Protein AF-A0A938LIU5-F1 (afdb_monomer_lite)

pLDDT: mean 85.68, std 10.62, range [51.41, 95.88]

Sequence (60 aa):
GTEHGSGLGVYRWVVEGTLSWFHQQRRLRTRYDRRDDIHESFTVIAACLICWRFLENSLC

Secondary structure (DSSP, 8-state):
----TT-HHHHHHHHHHHHHHHHHSHHHHS---S-HHHHHHHHHHHHHHHHHHHHHHH--

Structure (mmCIF, N/CA/C/O backbone):
data_AF-A0A938LIU5-F1
#
_entry.id   AF-A0A938LIU5-F1
#
loop_
_atom_site.group_PDB
_atom_site.id
_atom_site.type_symbol
_atom_site.label_atom_id
_atom_site.label_alt_id
_atom_site.label_comp_id
_atom_site.label_asym_id
_atom_site.label_entity_id
_atom_site.label_seq_id
_atom_site.pdbx_PDB_ins_code
_atom_site.Cartn_x
_atom_site.Cartn_y
_atom_site.Cartn_z
_atom_site.occupancy
_atom_site.B_iso_or_equiv
_atom_site.auth_seq_id
_atom_site.auth_comp_id
_atom_site.auth_asym_id
_atom_site.auth_atom_id
_atom_site.pdbx_PDB_model_num
ATOM 1 N N . GLY A 1 1 ? -16.574 21.844 8.655 1.00 57.75 1 GLY A N 1
ATOM 2 C CA . GLY A 1 1 ? -16.801 21.261 7.323 1.00 57.75 1 GLY A CA 1
ATOM 3 C C . GLY A 1 1 ? -18.163 20.623 7.342 1.00 57.75 1 GLY A C 1
ATOM 4 O O . GLY A 1 1 ? -18.462 19.936 8.306 1.00 57.75 1 GLY A O 1
ATOM 5 N N . THR A 1 2 ? -19.007 20.926 6.367 1.00 56.91 2 THR A N 1
ATOM 6 C CA . THR A 1 2 ? -20.357 20.365 6.264 1.00 56.91 2 THR A CA 1
ATOM 7 C C . THR A 1 2 ? -20.250 18.865 6.013 1.00 56.91 2 THR A C 1
ATOM 9 O O . THR A 1 2 ? -19.551 18.452 5.087 1.00 56.91 2 THR A O 1
ATOM 12 N N . GLU A 1 3 ? -20.893 18.044 6.842 1.00 64.38 3 GLU A N 1
ATOM 13 C CA . GLU A 1 3 ? -20.921 16.602 6.614 1.00 64.38 3 GLU A CA 1
ATOM 14 C C . GLU A 1 3 ? -21.644 16.316 5.300 1.00 64.38 3 GLU A C 1
ATOM 16 O O . GLU A 1 3 ? -22.797 16.693 5.086 1.00 64.38 3 GLU A O 1
ATOM 21 N N . HIS A 1 4 ? -20.940 15.656 4.387 1.00 64.81 4 HIS A N 1
ATOM 22 C CA . HIS A 1 4 ? -21.533 15.177 3.154 1.00 64.81 4 HIS A CA 1
ATOM 23 C C . HIS A 1 4 ? -22.428 13.994 3.550 1.00 64.81 4 HIS A C 1
ATOM 25 O O . HIS A 1 4 ? -21.922 12.886 3.724 1.00 64.81 4 HIS A O 1
ATOM 31 N N . GLY A 1 5 ? -23.735 14.229 3.740 1.00 70.19 5 GLY A N 1
ATOM 32 C CA . GLY A 1 5 ? -24.753 13.293 4.274 1.00 70.19 5 GLY A CA 1
ATOM 33 C C . GLY A 1 5 ? -24.919 11.938 3.560 1.00 70.19 5 GLY A C 1
ATOM 34 O O . GLY A 1 5 ? -25.850 11.194 3.829 1.00 70.19 5 GLY A O 1
ATOM 35 N N . SER A 1 6 ? -23.996 11.605 2.666 1.00 74.19 6 SER A N 1
ATOM 36 C CA . SER A 1 6 ? -23.770 10.310 2.023 1.00 74.19 6 SER A CA 1
ATOM 37 C C . SER A 1 6 ? -23.411 9.149 2.966 1.00 74.19 6 SER A C 1
ATOM 39 O O . SER A 1 6 ? -23.369 8.011 2.511 1.00 74.19 6 SER A O 1
ATOM 41 N N . GLY A 1 7 ? -23.057 9.404 4.234 1.00 70.31 7 GLY A N 1
ATOM 42 C CA . GLY A 1 7 ? -22.548 8.365 5.146 1.00 70.31 7 GLY A CA 1
ATOM 43 C C . GLY A 1 7 ? -21.166 7.802 4.764 1.00 70.31 7 GLY A C 1
ATOM 44 O O . GLY A 1 7 ? -20.661 6.900 5.431 1.00 70.31 7 GLY A O 1
ATOM 45 N N . LEU A 1 8 ? -20.514 8.357 3.730 1.00 68.19 8 LEU A N 1
ATOM 46 C CA . LEU A 1 8 ? -19.230 7.881 3.200 1.00 68.19 8 LEU A CA 1
ATOM 47 C C . LEU A 1 8 ? -18.112 7.855 4.245 1.00 68.19 8 LEU A C 1
ATOM 49 O O . LEU A 1 8 ? -17.227 7.016 4.135 1.00 68.19 8 LEU A O 1
ATOM 53 N N . GLY A 1 9 ? -18.149 8.720 5.264 1.00 72.38 9 GLY A N 1
ATOM 54 C CA . GLY A 1 9 ? -17.143 8.755 6.333 1.00 72.38 9 GLY A CA 1
ATOM 55 C C . GLY A 1 9 ? -16.988 7.426 7.084 1.00 72.38 9 GLY A C 1
ATOM 56 O O . GLY A 1 9 ? -15.872 7.063 7.445 1.00 72.38 9 GLY A O 1
ATOM 57 N N . VAL A 1 10 ? -18.076 6.658 7.234 1.00 74.50 10 VAL A N 1
ATOM 58 C CA . VAL A 1 10 ? -18.075 5.350 7.919 1.00 74.50 10 VAL A CA 1
ATOM 59 C C . VAL A 1 10 ? -17.348 4.275 7.106 1.00 74.50 10 VAL A C 1
ATOM 61 O O . VAL A 1 10 ? -16.771 3.360 7.682 1.00 74.50 10 VAL A O 1
ATOM 64 N N . TYR A 1 11 ? -17.327 4.391 5.777 1.00 79.38 11 TYR A N 1
ATOM 65 C CA . TYR A 1 11 ? -16.682 3.417 4.887 1.00 79.38 11 TYR A CA 1
ATOM 66 C C . TYR A 1 11 ? -15.334 3.909 4.343 1.00 79.38 11 TYR A C 1
ATOM 68 O O . TYR A 1 11 ? -14.493 3.105 3.939 1.00 79.38 11 TYR A O 1
ATOM 76 N N . ARG A 1 12 ? -15.090 5.227 4.365 1.00 83.75 12 ARG A N 1
ATOM 77 C CA . ARG A 1 12 ? -13.861 5.847 3.849 1.00 83.75 12 ARG A CA 1
ATOM 78 C C . ARG A 1 12 ? -12.622 5.363 4.577 1.00 83.75 12 ARG A C 1
ATOM 80 O O . ARG A 1 12 ? -11.614 5.138 3.920 1.00 83.75 12 ARG A O 1
ATOM 87 N N . TRP A 1 13 ? -12.703 5.165 5.895 1.00 87.50 13 TRP A N 1
ATOM 88 C CA . TRP A 1 13 ? -11.541 4.758 6.689 1.00 87.50 13 TRP A CA 1
ATOM 89 C C . TRP A 1 13 ? -10.965 3.409 6.226 1.00 87.50 13 TRP A C 1
ATOM 91 O O . TRP A 1 13 ? -9.750 3.232 6.248 1.00 87.50 13 TRP A O 1
ATOM 101 N N . VAL A 1 14 ? -11.806 2.486 5.737 1.00 86.12 14 VAL A N 1
ATOM 102 C CA . VAL A 1 14 ? -11.364 1.181 5.211 1.00 86.12 14 VAL A CA 1
ATOM 103 C C . VAL A 1 14 ? -10.557 1.367 3.924 1.00 86.12 14 VAL A C 1
ATOM 105 O O . VAL A 1 14 ? -9.474 0.798 3.759 1.00 86.12 14 VAL A O 1
ATOM 108 N N . VAL A 1 15 ? -11.066 2.203 3.016 1.00 87.50 15 VAL A N 1
ATOM 109 C CA . VAL A 1 15 ? -10.411 2.508 1.737 1.00 87.50 15 VAL A CA 1
ATOM 110 C C . VAL A 1 15 ? -9.115 3.286 1.967 1.00 87.50 15 VAL A C 1
ATOM 112 O O . VAL A 1 15 ? -8.070 2.915 1.439 1.00 87.50 15 VA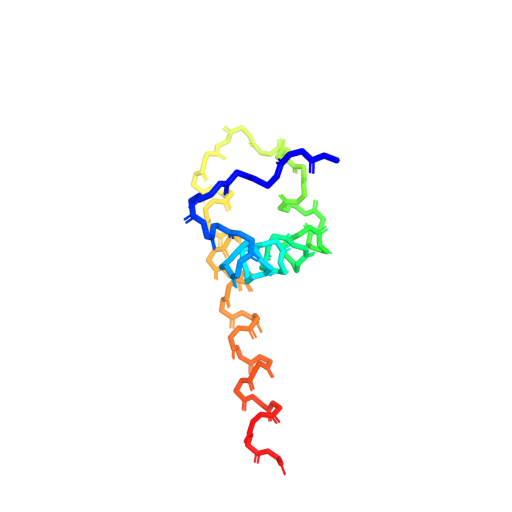L A O 1
ATOM 115 N N . GLU A 1 16 ? -9.150 4.327 2.798 1.00 90.12 16 GLU A N 1
ATOM 116 C CA . GLU A 1 16 ? -7.981 5.145 3.139 1.00 90.12 16 GLU A CA 1
ATOM 117 C C . GLU A 1 16 ? -6.903 4.337 3.876 1.00 90.12 16 GLU A C 1
ATOM 119 O O . GLU A 1 16 ? -5.710 4.522 3.617 1.00 90.12 16 GLU A O 1
ATOM 124 N N . GLY A 1 17 ? -7.296 3.396 4.740 1.00 89.19 17 GLY A N 1
ATOM 125 C CA . GLY A 1 17 ? -6.376 2.462 5.393 1.00 89.19 17 GLY A CA 1
ATOM 126 C C . GLY A 1 17 ? -5.681 1.542 4.388 1.00 89.19 17 GLY A C 1
ATOM 127 O O . GLY A 1 17 ? -4.455 1.423 4.396 1.00 89.19 17 GLY A O 1
ATOM 128 N N . THR A 1 18 ? -6.448 0.975 3.453 1.00 89.00 18 THR A N 1
ATOM 129 C CA . THR A 1 18 ? -5.910 0.119 2.384 1.00 89.00 18 THR A CA 1
ATOM 130 C C . THR A 1 18 ? -4.935 0.890 1.489 1.00 89.00 18 THR A C 1
ATOM 132 O O . THR A 1 18 ? -3.825 0.423 1.224 1.00 89.00 18 THR A O 1
ATOM 135 N N . LEU A 1 19 ? -5.295 2.114 1.087 1.00 88.81 19 LEU A N 1
ATOM 136 C CA . LEU A 1 19 ? -4.413 3.004 0.328 1.00 88.81 19 LEU A CA 1
ATOM 137 C C . LEU A 1 19 ? -3.139 3.339 1.112 1.00 88.81 19 LEU A C 1
ATOM 139 O O . LEU A 1 19 ? -2.046 3.317 0.549 1.00 88.81 19 LEU A O 1
ATOM 143 N N . SER A 1 20 ? -3.245 3.577 2.419 1.00 91.88 20 SER A N 1
ATOM 144 C CA . SER A 1 20 ? -2.085 3.836 3.280 1.00 91.88 20 SER A CA 1
ATOM 145 C C . SER A 1 20 ? -1.112 2.651 3.315 1.00 91.88 20 SER A C 1
ATOM 147 O O . SER A 1 20 ? 0.102 2.853 3.263 1.00 91.88 20 SER A O 1
ATOM 149 N N . TRP A 1 21 ? -1.604 1.407 3.336 1.00 92.12 21 TRP A N 1
ATOM 150 C CA . TRP A 1 21 ? -0.749 0.215 3.240 1.00 92.12 21 TRP A CA 1
ATOM 151 C C . TRP A 1 21 ? -0.093 0.066 1.867 1.00 92.12 21 TRP A C 1
ATOM 153 O O . TRP A 1 21 ? 1.096 -0.255 1.796 1.00 92.12 21 TRP A O 1
ATOM 163 N N . PHE A 1 22 ? -0.811 0.365 0.782 1.00 91.69 22 PHE A N 1
ATOM 164 C CA . PHE A 1 22 ? -0.211 0.392 -0.553 1.00 91.69 22 PHE A CA 1
ATOM 165 C C . PHE A 1 22 ? 0.853 1.483 -0.688 1.00 91.69 22 PHE A C 1
ATOM 167 O O . PHE A 1 22 ? 1.911 1.233 -1.260 1.00 91.69 22 PHE A O 1
ATOM 174 N N . HIS A 1 23 ? 0.651 2.661 -0.098 1.00 90.50 23 HIS A N 1
ATOM 175 C CA . HIS A 1 23 ? 1.640 3.740 -0.124 1.00 90.50 23 HIS A CA 1
ATOM 176 C C . HIS A 1 23 ? 2.927 3.424 0.654 1.00 90.50 23 HIS A C 1
ATOM 178 O O . HIS A 1 23 ? 3.973 3.999 0.341 1.00 90.50 23 HIS A O 1
ATOM 184 N N . GLN A 1 24 ? 2.897 2.488 1.610 1.00 88.81 24 GLN A N 1
ATOM 185 C CA . GLN A 1 24 ? 4.120 1.966 2.236 1.00 88.81 24 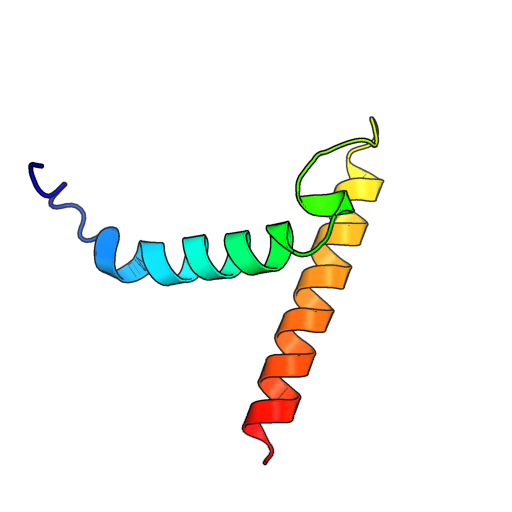GLN A CA 1
ATOM 186 C C . GLN A 1 24 ? 4.962 1.121 1.262 1.00 88.81 24 GLN A C 1
ATOM 188 O O . GLN A 1 24 ? 6.171 0.975 1.452 1.00 88.81 24 GLN A O 1
ATOM 193 N N . GLN A 1 25 ? 4.370 0.616 0.175 1.00 86.50 25 GLN A N 1
ATOM 194 C CA . GLN A 1 25 ? 5.092 -0.039 -0.911 1.00 86.50 25 GLN A CA 1
ATOM 195 C C . GLN A 1 25 ? 5.577 1.017 -1.912 1.00 86.50 25 GLN A C 1
ATOM 197 O O . GLN A 1 25 ? 4.812 1.559 -2.710 1.00 86.50 25 GLN A O 1
ATOM 202 N N . ARG A 1 26 ? 6.884 1.307 -1.902 1.00 83.06 26 ARG A N 1
ATOM 203 C CA . ARG A 1 26 ? 7.507 2.398 -2.687 1.00 83.06 26 ARG A CA 1
ATOM 204 C C . ARG A 1 26 ? 7.106 2.433 -4.172 1.00 83.06 26 ARG A C 1
ATOM 206 O O . ARG A 1 26 ? 6.943 3.518 -4.719 1.00 83.06 26 ARG A O 1
ATOM 213 N N . ARG A 1 27 ? 6.922 1.268 -4.811 1.00 85.19 27 ARG A N 1
ATOM 214 C CA . ARG A 1 27 ? 6.541 1.145 -6.236 1.00 85.19 27 ARG A CA 1
ATOM 215 C C . ARG A 1 27 ? 5.053 1.377 -6.519 1.00 85.19 27 ARG A C 1
ATOM 217 O O . ARG A 1 27 ? 4.699 1.637 -7.663 1.00 85.19 27 ARG A O 1
ATOM 224 N N . LEU A 1 28 ? 4.199 1.272 -5.502 1.00 89.62 28 LEU A N 1
ATOM 225 C CA . LEU A 1 28 ? 2.764 1.545 -5.615 1.00 89.62 28 LEU A CA 1
ATOM 226 C C . LEU A 1 28 ? 2.423 2.986 -5.236 1.00 89.62 28 LEU A C 1
ATOM 228 O O . LEU A 1 28 ? 1.435 3.521 -5.723 1.00 89.62 28 LEU A O 1
ATOM 232 N N . ARG A 1 29 ? 3.263 3.650 -4.428 1.00 89.25 29 ARG A N 1
ATOM 233 C CA . ARG A 1 29 ? 3.071 5.065 -4.083 1.00 89.25 29 ARG A CA 1
ATOM 234 C C . ARG A 1 29 ? 3.174 5.993 -5.289 1.00 89.25 29 ARG A C 1
ATOM 236 O O . ARG A 1 29 ? 2.341 6.879 -5.440 1.00 89.25 29 ARG A O 1
ATOM 243 N N . THR A 1 30 ? 4.200 5.796 -6.108 1.00 87.56 30 THR A N 1
ATOM 244 C CA . THR A 1 30 ? 4.438 6.586 -7.314 1.00 87.56 30 THR A CA 1
ATOM 245 C C . THR A 1 30 ? 4.573 5.628 -8.480 1.00 87.56 30 THR A C 1
ATOM 247 O O . THR A 1 30 ? 5.384 4.702 -8.441 1.00 87.56 30 THR A O 1
ATOM 250 N N . ARG A 1 31 ? 3.781 5.846 -9.530 1.00 87.12 31 ARG A N 1
ATOM 251 C CA . ARG A 1 31 ? 3.856 5.039 -10.745 1.00 87.12 31 ARG A CA 1
ATOM 252 C C . ARG A 1 31 ? 5.087 5.448 -11.554 1.00 87.12 31 ARG A C 1
ATOM 254 O O . ARG A 1 31 ? 5.087 6.493 -12.196 1.00 87.12 31 ARG A O 1
ATOM 261 N N . TYR A 1 32 ? 6.127 4.620 -11.508 1.00 84.56 32 TYR A N 1
ATOM 262 C CA . TYR A 1 32 ? 7.353 4.812 -12.295 1.00 84.56 32 TYR A CA 1
ATOM 263 C C . TYR A 1 32 ? 7.318 4.063 -13.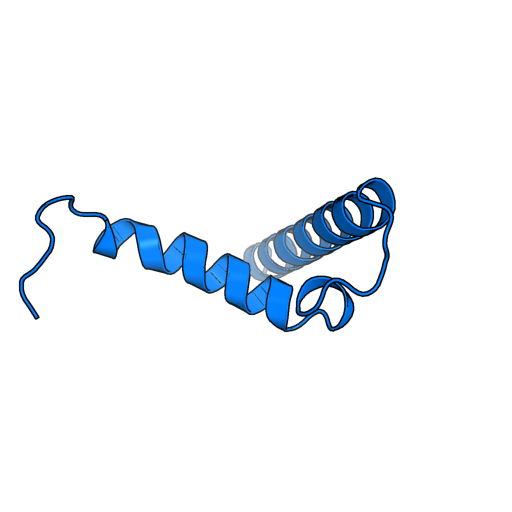631 1.00 84.56 32 TYR A C 1
ATOM 265 O O . TYR A 1 32 ? 7.882 4.523 -14.621 1.00 84.56 32 TYR A O 1
ATOM 273 N N . ASP A 1 33 ? 6.647 2.912 -13.664 1.00 86.31 33 ASP A N 1
ATOM 274 C CA . ASP A 1 33 ? 6.535 2.074 -14.851 1.00 86.31 33 ASP A CA 1
ATOM 275 C C . ASP A 1 33 ? 5.463 2.625 -15.812 1.00 86.31 33 ASP A C 1
ATOM 277 O O . ASP A 1 33 ? 4.330 2.908 -15.414 1.00 86.31 33 ASP A O 1
ATOM 281 N N . ARG A 1 34 ? 5.810 2.771 -17.102 1.00 88.88 34 ARG A N 1
ATOM 282 C CA . ARG A 1 34 ? 4.867 3.232 -18.144 1.00 88.88 34 ARG A CA 1
ATOM 283 C C . ARG A 1 34 ? 3.784 2.193 -18.439 1.00 88.88 34 ARG A C 1
ATOM 285 O O . ARG A 1 34 ? 2.675 2.566 -18.818 1.00 88.88 34 ARG A O 1
ATOM 292 N N . ARG A 1 35 ? 4.109 0.907 -18.290 1.00 92.38 35 ARG A N 1
ATOM 293 C CA . ARG A 1 35 ? 3.164 -0.186 -18.520 1.00 92.38 35 ARG A CA 1
ATOM 294 C C . ARG A 1 35 ? 2.244 -0.350 -17.309 1.00 92.38 35 ARG A C 1
ATOM 296 O O . ARG A 1 35 ? 2.638 -0.100 -16.171 1.00 92.38 35 ARG A O 1
ATOM 303 N N . ASP A 1 36 ? 0.979 -0.617 -17.568 1.00 92.56 36 ASP A N 1
ATOM 304 C CA . ASP A 1 36 ? -0.083 -0.792 -16.575 1.00 92.56 36 ASP A CA 1
ATOM 305 C C . ASP A 1 36 ? -0.057 -2.189 -15.950 1.00 92.56 36 ASP A C 1
ATOM 307 O O . ASP A 1 36 ? -0.143 -2.293 -14.728 1.00 92.56 36 ASP A O 1
ATOM 311 N N . ASP A 1 37 ? 0.198 -3.220 -16.755 1.00 94.62 37 ASP A N 1
ATOM 312 C CA . ASP A 1 37 ? 0.363 -4.621 -16.339 1.00 94.62 37 ASP A CA 1
ATOM 313 C C . ASP A 1 37 ? 1.358 -4.812 -15.176 1.00 94.62 37 ASP A C 1
ATOM 315 O O . ASP A 1 37 ? 1.109 -5.564 -14.230 1.00 94.62 37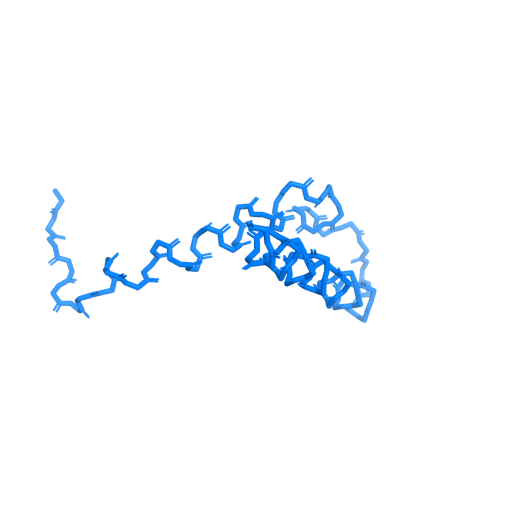 ASP A O 1
ATOM 319 N N . ILE A 1 38 ? 2.481 -4.090 -15.199 1.00 92.44 38 ILE A N 1
ATOM 320 C CA . ILE A 1 38 ? 3.484 -4.119 -14.129 1.00 92.44 38 ILE A CA 1
ATOM 321 C C . ILE A 1 38 ? 2.897 -3.557 -12.827 1.00 92.44 38 ILE A C 1
ATOM 323 O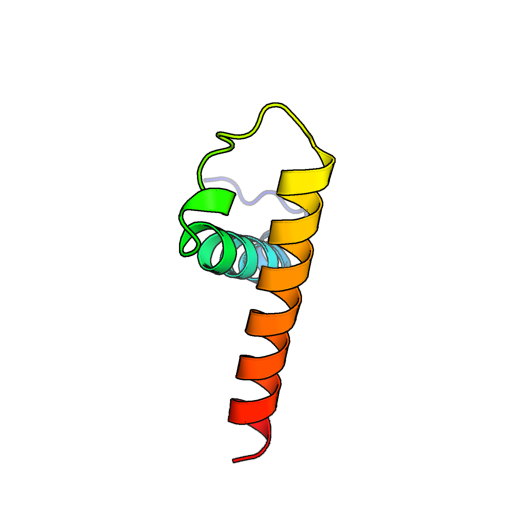 O . ILE A 1 38 ? 3.079 -4.141 -11.758 1.00 92.44 38 ILE A O 1
ATOM 327 N N . HIS A 1 39 ? 2.193 -2.426 -12.901 1.00 91.69 39 HIS A N 1
ATOM 328 C CA . HIS A 1 39 ? 1.605 -1.786 -11.724 1.00 91.69 39 HIS A CA 1
ATOM 329 C C . HIS A 1 39 ? 0.464 -2.627 -11.139 1.00 91.69 39 HIS A C 1
ATOM 331 O O . HIS A 1 39 ? 0.385 -2.797 -9.921 1.00 91.69 39 HIS A O 1
ATOM 337 N N . GLU A 1 40 ? -0.370 -3.203 -12.002 1.00 93.00 40 GLU A N 1
ATOM 338 C CA . GLU A 1 40 ? -1.422 -4.142 -11.617 1.00 93.00 40 GLU A CA 1
ATOM 339 C C . GLU A 1 40 ? -0.830 -5.360 -10.897 1.00 93.00 40 GLU A C 1
ATOM 341 O O . GLU A 1 40 ? -1.241 -5.678 -9.781 1.00 93.00 40 GLU A O 1
ATOM 346 N N . SER A 1 41 ? 0.219 -5.968 -11.458 1.00 94.69 41 SER A N 1
ATOM 347 C CA . SER A 1 41 ? 0.899 -7.117 -10.849 1.00 94.69 41 SER A CA 1
ATOM 348 C C . SER A 1 41 ? 1.430 -6.798 -9.447 1.00 94.69 41 SER A C 1
ATOM 350 O O . SER A 1 41 ? 1.223 -7.568 -8.508 1.00 94.69 41 SER A O 1
ATOM 352 N N . PHE A 1 42 ? 2.069 -5.636 -9.259 1.00 92.75 42 PHE A N 1
ATOM 353 C CA . PHE A 1 42 ? 2.512 -5.206 -7.927 1.00 92.75 42 PHE A CA 1
ATOM 354 C C . PHE A 1 42 ? 1.350 -4.951 -6.969 1.00 92.75 42 PHE A C 1
ATOM 356 O O . PHE A 1 42 ? 1.480 -5.236 -5.778 1.00 92.75 42 PHE A O 1
ATOM 363 N N . THR A 1 43 ? 0.229 -4.434 -7.472 1.00 92.94 43 THR A N 1
ATOM 364 C CA . THR A 1 43 ? -0.968 -4.175 -6.665 1.00 92.94 43 THR A CA 1
ATOM 365 C C . THR A 1 43 ? -1.539 -5.483 -6.130 1.00 92.94 43 THR A C 1
ATOM 367 O O . THR A 1 43 ? -1.789 -5.596 -4.929 1.00 92.94 43 THR A O 1
ATOM 370 N N . VAL A 1 44 ? -1.654 -6.501 -6.988 1.00 95.69 44 VAL A N 1
ATOM 371 C CA . VAL A 1 44 ? -2.117 -7.841 -6.603 1.00 95.69 44 VAL A CA 1
ATOM 372 C C . VAL A 1 44 ? -1.182 -8.465 -5.566 1.00 95.69 44 VAL A C 1
ATOM 374 O O . VAL A 1 44 ? -1.644 -8.914 -4.520 1.00 95.69 44 VAL A O 1
ATOM 377 N N . ILE A 1 45 ? 0.135 -8.428 -5.795 1.00 95.12 45 ILE A N 1
ATOM 378 C CA . ILE A 1 45 ? 1.120 -8.969 -4.844 1.00 95.12 45 ILE A CA 1
ATOM 379 C C . ILE A 1 45 ? 1.010 -8.275 -3.480 1.00 95.12 45 ILE A C 1
ATOM 381 O O . ILE A 1 45 ? 1.004 -8.939 -2.442 1.00 95.12 45 ILE A O 1
ATOM 385 N N . ALA A 1 46 ? 0.903 -6.945 -3.459 1.00 94.50 46 ALA A N 1
ATOM 386 C CA . ALA A 1 46 ? 0.761 -6.199 -2.215 1.00 94.50 46 ALA A CA 1
ATOM 387 C C . ALA A 1 46 ? -0.548 -6.539 -1.486 1.00 94.50 46 ALA A C 1
ATOM 389 O O . ALA A 1 46 ? -0.528 -6.709 -0.268 1.00 94.50 46 ALA A O 1
ATOM 390 N N . ALA A 1 47 ? -1.658 -6.704 -2.213 1.00 94.38 47 ALA A N 1
ATOM 391 C CA . ALA A 1 47 ? -2.930 -7.127 -1.634 1.00 94.38 47 ALA A CA 1
ATOM 392 C C . ALA A 1 47 ? -2.816 -8.519 -0.993 1.00 94.38 47 ALA A C 1
ATOM 394 O O . ALA A 1 47 ? -3.208 -8.693 0.159 1.00 94.38 47 ALA A O 1
ATOM 395 N N . CYS A 1 48 ? -2.196 -9.485 -1.681 1.00 95.88 48 CYS A N 1
ATOM 396 C CA . CYS A 1 48 ? -1.950 -10.822 -1.135 1.00 95.88 48 CYS A CA 1
ATOM 397 C C . CYS A 1 48 ? -1.122 -10.780 0.158 1.00 95.88 48 CYS A C 1
ATOM 399 O O . CYS A 1 48 ? -1.470 -11.453 1.125 1.00 95.88 48 CYS A O 1
ATOM 401 N N . LEU A 1 49 ? -0.059 -9.969 0.207 1.00 94.06 49 LEU A N 1
ATOM 402 C CA . LEU A 1 49 ? 0.779 -9.817 1.403 1.00 94.06 49 LEU A CA 1
ATOM 403 C C . LEU A 1 49 ? 0.025 -9.186 2.577 1.00 94.06 49 LEU A C 1
ATOM 405 O O . LEU A 1 49 ? 0.216 -9.5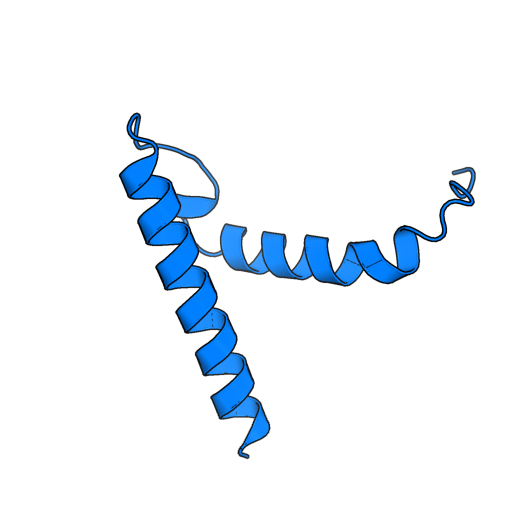95 3.721 1.00 94.06 49 LEU A O 1
ATOM 409 N N . ILE A 1 50 ? -0.819 -8.189 2.308 1.00 92.38 50 ILE A N 1
ATOM 410 C CA . ILE A 1 50 ? -1.666 -7.566 3.328 1.00 92.38 50 ILE A CA 1
ATOM 411 C C . ILE A 1 50 ? -2.641 -8.609 3.883 1.00 92.38 50 ILE A C 1
ATOM 413 O O . ILE A 1 50 ? -2.668 -8.819 5.094 1.00 92.38 50 ILE A O 1
ATOM 417 N N . CYS A 1 51 ? -3.372 -9.315 3.015 1.00 93.38 51 CYS A N 1
ATOM 418 C CA . CYS A 1 51 ? -4.302 -10.372 3.418 1.00 93.38 51 CYS A CA 1
ATOM 419 C C . CYS A 1 51 ? -3.608 -11.479 4.223 1.00 93.38 51 CYS A C 1
ATOM 421 O O . CYS A 1 51 ? -4.139 -11.914 5.241 1.00 93.38 51 CYS A O 1
ATOM 423 N N . TRP A 1 52 ? -2.409 -11.898 3.808 1.00 95.00 52 TRP A N 1
ATOM 424 C CA . TRP A 1 52 ? -1.616 -12.889 4.534 1.00 95.00 52 TRP A CA 1
ATOM 425 C C . TRP A 1 52 ? -1.283 -12.432 5.957 1.00 95.00 52 TRP A C 1
ATOM 427 O O . TRP A 1 52 ? -1.495 -13.180 6.904 1.00 95.00 52 TRP A O 1
ATOM 437 N N . ARG A 1 53 ? -0.823 -11.187 6.128 1.00 92.00 53 ARG A N 1
ATOM 438 C CA . ARG A 1 53 ? -0.529 -10.629 7.457 1.00 92.00 53 ARG A CA 1
ATOM 439 C C . ARG A 1 53 ? -1.774 -10.556 8.329 1.00 92.00 53 ARG A C 1
ATOM 441 O O . ARG A 1 53 ? -1.691 -10.817 9.522 1.00 92.00 53 ARG A O 1
ATOM 448 N N . PHE A 1 54 ? -2.922 -10.190 7.764 1.00 91.94 54 PHE A N 1
ATOM 449 C CA . PHE A 1 54 ? -4.180 -10.216 8.512 1.00 91.94 54 PHE A CA 1
ATOM 450 C C . PHE A 1 54 ? -4.527 -11.625 8.979 1.00 91.94 54 PHE A C 1
ATOM 452 O O . PHE A 1 54 ? -4.859 -11.807 10.147 1.00 91.94 54 PHE A O 1
ATOM 459 N N . LEU A 1 55 ? -4.399 -12.610 8.089 1.00 95.19 55 LEU A N 1
ATOM 460 C CA . LEU A 1 55 ? -4.653 -14.007 8.413 1.00 95.19 55 LEU A CA 1
ATOM 461 C C . LEU A 1 55 ? -3.715 -14.511 9.518 1.00 95.19 55 LEU A C 1
ATOM 463 O O . LEU A 1 55 ? -4.188 -15.060 10.507 1.00 95.19 55 LEU A O 1
ATOM 467 N N . GLU A 1 56 ? -2.411 -14.271 9.394 1.00 94.94 56 GLU A N 1
ATOM 468 C CA . GLU A 1 56 ? -1.408 -14.648 10.397 1.00 94.94 56 GLU A CA 1
ATOM 469 C C . GLU A 1 56 ? -1.717 -14.042 11.775 1.00 94.94 56 GLU A C 1
ATOM 471 O O . GLU A 1 56 ? -1.753 -14.761 12.771 1.00 94.94 56 GLU A O 1
ATOM 476 N N . ASN A 1 57 ? -2.039 -12.745 11.824 1.00 88.25 57 ASN A N 1
ATOM 477 C CA . ASN A 1 57 ? -2.408 -12.068 13.071 1.00 88.25 57 ASN A CA 1
ATOM 478 C C . ASN A 1 57 ? -3.767 -12.516 13.638 1.00 88.25 57 ASN A C 1
ATOM 480 O O . ASN A 1 57 ? -4.027 -12.284 14.811 1.00 88.25 57 ASN A O 1
ATOM 484 N N . SER A 1 58 ? -4.646 -13.109 12.823 1.00 86.06 58 SER A N 1
ATOM 485 C CA . SER A 1 58 ? -5.961 -13.604 13.264 1.00 86.06 58 SER A CA 1
ATOM 486 C C . SER A 1 58 ? -5.941 -15.039 13.799 1.00 86.06 58 SER A C 1
ATOM 488 O O . SER A 1 58 ? -6.893 -15.460 14.449 1.00 86.06 58 SER A O 1
ATOM 490 N N . LEU A 1 59 ? -4.885 -15.797 13.490 1.00 75.25 59 LEU A N 1
ATOM 491 C CA . LEU A 1 59 ? -4.714 -17.197 13.890 1.00 75.25 59 LEU A CA 1
ATOM 492 C C . LEU A 1 59 ? -3.908 -17.357 15.195 1.00 75.25 59 LEU A C 1
ATOM 494 O O . LEU A 1 59 ? -3.650 -18.488 15.605 1.00 75.25 59 LEU A O 1
ATOM 498 N N . CYS A 1 60 ? -3.523 -16.244 15.825 1.00 51.41 60 CYS A N 1
ATOM 499 C CA . CYS A 1 60 ? -2.825 -16.167 17.109 1.00 51.41 60 CYS A CA 1
ATOM 500 C C . CYS A 1 60 ? -3.757 -15.585 18.177 1.00 51.41 60 CYS A C 1
ATOM 502 O O . CYS A 1 60 ? -3.692 -16.066 19.330 1.00 51.41 60 CYS A O 1
#

Foldseek 3Di:
DDPPVPCCVVVVVVVVVLVVQLCVVVCQVDPPDPDPVVNVVVSVVSVVVVVVVVVVVVVD

Radius of gyration: 15.0 Å; chains: 1; bounding box: 32×38×36 Å